Protein AF-A0A3M1UVD8-F1 (afdb_monomer_lite)

Foldseek 3Di:
DVVVVVVVVVVVVPPDPQDPAAEAEAAAAPPCLVVVVVVQVVVCVVQPSHYHYHYDDHPHHVRRLVCCLVVVHVYYDHPDDDDPVSVVSVDDDDDDDDDDDDD

Secondary structure (DSSP, 8-state):
-HHHHHHHHHHHHT----PPPEEEE--B-STTHHHHHHHHHHHHHHSTTTEEEE-PSP-HHHHHHHHHHTTS-S--B-SSPPPHHHHHTT-------------

Sequence (103 aa):
RAGGLLLALCLLAFWRPALAESVLVVPGTGDAIAILRALASDFNALHRGDMRVDVPDSVGSSGGIRAVMRGEAELARTARPLKPQEKGAGLRAEPWATYPVVF

pLDDT: mean 90.43, std 11.03, range [59.81, 98.44]

Structure (mmCIF, N/CA/C/O backbone):
data_AF-A0A3M1UVD8-F1
#
_entry.id   AF-A0A3M1UVD8-F1
#
loop_
_atom_site.group_PDB
_atom_site.id
_atom_site.type_symbol
_atom_site.label_atom_id
_atom_site.label_alt_id
_atom_site.label_comp_id
_atom_site.label_asym_id
_atom_site.label_entity_id
_atom_site.label_seq_id
_atom_site.pdbx_PDB_ins_code
_atom_site.Cartn_x
_atom_site.Cartn_y
_atom_site.Cartn_z
_atom_site.occupancy
_atom_site.B_iso_or_equiv
_atom_site.auth_seq_id
_atom_site.auth_comp_id
_atom_site.auth_asym_id
_atom_site.auth_atom_id
_atom_site.pdbx_PDB_model_num
ATOM 1 N N . ARG A 1 1 ? 24.284 -26.015 -46.590 1.00 59.81 1 ARG A N 1
ATOM 2 C CA . ARG A 1 1 ? 22.973 -26.238 -45.921 1.00 59.81 1 ARG A CA 1
ATOM 3 C C . ARG A 1 1 ? 23.068 -26.252 -44.386 1.00 59.81 1 ARG A C 1
ATOM 5 O O . ARG A 1 1 ? 22.121 -25.811 -43.761 1.00 59.81 1 ARG A O 1
ATOM 12 N N . ALA A 1 2 ? 24.197 -26.643 -43.774 1.00 61.53 2 ALA A N 1
ATOM 13 C CA . ALA A 1 2 ? 24.375 -26.629 -42.311 1.00 61.53 2 ALA A CA 1
ATOM 14 C C . ALA A 1 2 ? 24.448 -25.222 -41.665 1.00 61.53 2 ALA A C 1
ATOM 16 O O . ALA A 1 2 ? 23.973 -25.039 -40.550 1.00 61.53 2 ALA A O 1
ATOM 17 N N . GLY A 1 3 ? 24.976 -24.212 -42.372 1.00 67.62 3 GLY A N 1
ATOM 18 C CA . GLY A 1 3 ? 25.136 -22.855 -41.821 1.00 67.62 3 GLY A CA 1
ATOM 19 C C . GLY A 1 3 ? 23.824 -22.137 -41.478 1.00 67.62 3 GLY A C 1
ATOM 20 O O . GLY A 1 3 ? 23.765 -21.425 -40.485 1.00 67.62 3 GLY A O 1
ATOM 21 N N . GLY A 1 4 ? 22.750 -22.375 -42.241 1.00 74.88 4 GLY A N 1
ATOM 22 C CA . GLY A 1 4 ? 21.436 -21.784 -41.957 1.00 74.88 4 GLY A CA 1
ATOM 23 C C . GLY A 1 4 ? 20.763 -22.374 -40.714 1.00 74.88 4 GLY A C 1
ATOM 24 O O . GLY A 1 4 ? 20.055 -21.666 -40.007 1.00 74.88 4 GLY A O 1
ATOM 25 N N . LEU A 1 5 ? 21.030 -23.650 -40.413 1.00 74.88 5 LEU A N 1
ATOM 26 C CA . LEU A 1 5 ? 20.478 -24.337 -39.244 1.00 74.88 5 LEU A CA 1
ATOM 27 C C . LEU A 1 5 ? 21.141 -23.852 -37.945 1.00 74.88 5 LEU A C 1
ATOM 29 O O . LEU A 1 5 ? 20.457 -23.608 -36.956 1.00 74.88 5 LEU A O 1
ATOM 33 N N . LEU A 1 6 ? 22.462 -23.646 -37.973 1.00 75.38 6 LEU A N 1
ATOM 34 C CA . LEU A 1 6 ? 23.221 -23.054 -36.866 1.00 75.38 6 LEU A CA 1
ATOM 35 C C . LEU A 1 6 ? 22.794 -21.607 -36.588 1.00 75.38 6 LEU A C 1
ATOM 37 O O . LEU A 1 6 ? 22.603 -21.242 -35.432 1.00 75.38 6 LEU A O 1
ATOM 41 N N . LEU A 1 7 ? 22.569 -20.808 -37.636 1.00 75.62 7 LEU A N 1
ATOM 42 C CA . LEU A 1 7 ? 22.087 -19.433 -37.482 1.00 75.62 7 LEU A CA 1
ATOM 43 C C . LEU A 1 7 ? 20.680 -19.384 -36.860 1.00 75.62 7 LEU A C 1
ATOM 45 O O . LEU A 1 7 ? 20.424 -18.575 -35.971 1.00 75.62 7 LEU A O 1
ATOM 49 N N . ALA A 1 8 ? 19.782 -20.278 -37.287 1.00 77.75 8 ALA A N 1
ATOM 50 C CA . ALA A 1 8 ? 18.431 -20.385 -36.737 1.00 77.75 8 ALA A CA 1
ATOM 51 C C . ALA A 1 8 ? 18.427 -20.824 -35.258 1.00 77.75 8 ALA A C 1
ATOM 53 O O . ALA A 1 8 ? 17.662 -20.286 -34.460 1.00 77.75 8 ALA A O 1
ATOM 54 N N . LEU A 1 9 ? 19.318 -21.745 -34.872 1.00 76.19 9 LEU A N 1
ATOM 55 C CA . LEU A 1 9 ? 19.502 -22.169 -33.477 1.00 76.19 9 LEU A CA 1
ATOM 56 C C . LEU A 1 9 ? 20.054 -21.041 -32.588 1.00 76.19 9 LEU A C 1
ATOM 58 O O . LEU A 1 9 ? 19.593 -20.880 -31.459 1.00 76.19 9 LEU A O 1
ATOM 62 N N . CYS A 1 10 ? 20.979 -20.217 -33.093 1.00 77.62 10 CYS A N 1
ATOM 63 C CA . CYS A 1 10 ? 21.486 -19.052 -32.358 1.00 77.62 10 CYS A CA 1
ATOM 64 C C . CYS A 1 10 ? 20.410 -17.980 -32.120 1.00 77.62 10 CYS A C 1
ATOM 66 O O . CYS A 1 10 ? 20.374 -17.384 -31.045 1.00 77.62 10 CYS A O 1
ATOM 68 N N . LEU A 1 11 ? 19.519 -17.752 -33.089 1.00 75.31 11 LEU A N 1
ATOM 69 C CA . LEU A 1 11 ? 18.426 -16.780 -32.959 1.00 75.31 11 LEU A CA 1
ATOM 70 C C . LEU A 1 11 ? 17.366 -17.226 -31.941 1.00 75.31 11 LEU A C 1
ATOM 72 O O . LEU A 1 11 ? 16.858 -16.401 -31.186 1.00 75.31 11 LEU A O 1
ATOM 76 N N . LEU A 1 12 ? 17.081 -18.529 -31.862 1.00 69.88 12 LEU A N 1
ATOM 77 C CA . LEU A 1 12 ? 16.183 -19.095 -30.849 1.00 69.88 12 LEU A CA 1
ATOM 78 C C . LEU A 1 12 ? 16.799 -19.065 -29.441 1.00 69.88 12 LEU A C 1
ATOM 80 O O . LEU A 1 12 ? 16.087 -18.818 -28.473 1.00 69.88 12 LEU A O 1
ATOM 84 N N . ALA A 1 13 ? 18.117 -19.246 -29.319 1.00 67.88 13 ALA A N 1
ATOM 85 C CA . ALA A 1 13 ? 18.820 -19.161 -28.035 1.00 67.88 13 ALA A CA 1
ATOM 86 C C . ALA A 1 13 ? 18.868 -17.731 -27.456 1.00 67.88 13 ALA A C 1
ATOM 88 O O . ALA A 1 13 ? 19.012 -17.560 -26.246 1.00 67.88 13 ALA A O 1
ATOM 89 N N . PHE A 1 14 ? 18.730 -16.708 -28.306 1.00 60.56 14 PHE A N 1
ATOM 90 C CA . PHE A 1 14 ? 18.657 -15.299 -27.903 1.00 60.56 14 PHE A CA 1
ATOM 91 C C . PHE A 1 14 ? 17.229 -14.792 -27.671 1.00 60.56 14 PHE A C 1
ATOM 93 O O . PHE A 1 14 ? 17.048 -13.667 -27.201 1.00 60.56 14 PHE A O 1
ATOM 100 N N . TRP A 1 15 ? 16.212 -15.614 -27.943 1.00 65.12 15 TRP A N 1
ATOM 101 C CA . TRP A 1 15 ? 14.824 -15.275 -27.653 1.00 65.12 15 TRP A CA 1
ATOM 102 C C . TRP A 1 15 ? 14.551 -15.454 -26.157 1.00 65.12 15 TRP A C 1
ATOM 104 O O . TRP A 1 15 ? 13.961 -16.438 -25.715 1.00 65.12 15 TRP A O 1
ATOM 114 N N . ARG A 1 16 ? 14.988 -14.490 -25.345 1.00 63.38 16 ARG A N 1
ATOM 115 C CA . ARG A 1 16 ? 14.486 -14.364 -23.976 1.00 63.38 16 ARG A CA 1
ATOM 116 C C . ARG A 1 16 ? 13.125 -13.675 -24.039 1.00 63.38 16 ARG A C 1
ATOM 118 O O . ARG A 1 16 ? 13.085 -12.519 -24.461 1.00 63.38 16 ARG A O 1
ATOM 125 N N . PRO A 1 17 ? 12.013 -14.337 -23.666 1.00 64.50 17 PRO A N 1
ATOM 126 C CA . PRO A 1 17 ? 10.759 -13.620 -23.513 1.00 64.50 17 PRO A CA 1
ATOM 127 C C . PRO A 1 17 ? 10.984 -12.524 -22.470 1.00 64.50 17 PRO A C 1
ATOM 129 O O . PRO A 1 17 ? 11.482 -12.795 -21.377 1.00 64.50 17 PRO A O 1
ATOM 132 N N . ALA A 1 18 ? 10.667 -11.280 -22.825 1.00 66.12 18 ALA A N 1
ATOM 133 C CA . ALA A 1 18 ? 10.554 -10.218 -21.843 1.00 66.12 18 ALA A CA 1
ATOM 134 C C . ALA A 1 18 ? 9.385 -10.595 -20.927 1.00 66.12 18 ALA A C 1
ATOM 136 O O . ALA A 1 18 ? 8.225 -10.496 -21.326 1.00 66.12 18 ALA A O 1
ATOM 137 N N . LEU A 1 19 ? 9.691 -11.115 -19.738 1.00 69.12 19 LEU A N 1
ATOM 138 C CA . LEU A 1 19 ? 8.698 -11.244 -18.681 1.00 69.12 19 LEU A CA 1
ATOM 139 C C . LEU A 1 19 ? 8.224 -9.827 -18.363 1.00 69.12 19 LEU A C 1
ATOM 141 O O . LEU A 1 19 ? 9.035 -8.952 -18.058 1.00 69.12 19 LEU A O 1
ATOM 145 N N . ALA A 1 20 ? 6.928 -9.579 -18.542 1.00 72.38 20 ALA A N 1
ATOM 146 C CA . ALA A 1 20 ? 6.339 -8.312 -18.150 1.00 72.38 20 ALA A CA 1
ATOM 147 C C . ALA A 1 20 ? 6.526 -8.155 -16.638 1.00 72.38 20 ALA A C 1
ATOM 149 O O . ALA A 1 20 ? 6.163 -9.052 -15.879 1.00 72.38 20 ALA A O 1
ATOM 150 N N . GLU A 1 21 ? 7.115 -7.036 -16.226 1.00 82.94 21 GLU A N 1
ATOM 151 C CA . GLU A 1 21 ? 7.292 -6.706 -14.816 1.00 82.94 21 GLU A CA 1
ATOM 152 C C . GLU A 1 21 ? 5.916 -6.637 -14.148 1.00 82.94 21 GLU A C 1
ATOM 154 O O . GLU A 1 21 ? 5.022 -5.917 -14.607 1.00 82.94 21 GLU A O 1
ATOM 159 N N . SER A 1 22 ? 5.732 -7.411 -13.081 1.00 90.12 22 SER A N 1
ATOM 160 C CA . SER A 1 22 ? 4.491 -7.371 -12.312 1.00 90.12 22 SER A CA 1
ATOM 161 C C . SER A 1 22 ? 4.425 -6.062 -11.524 1.00 90.12 22 SER A C 1
ATOM 163 O O . SER A 1 22 ? 5.417 -5.640 -10.931 1.00 90.12 22 SER A O 1
ATOM 165 N N . VAL A 1 23 ? 3.278 -5.378 -11.539 1.00 95.06 23 VAL A N 1
ATOM 166 C CA . VAL A 1 23 ? 3.110 -4.105 -10.823 1.00 95.06 23 VAL A CA 1
ATOM 167 C C . VAL A 1 23 ? 2.132 -4.279 -9.676 1.00 95.06 23 VAL A C 1
ATOM 169 O O . VAL A 1 23 ? 0.939 -4.475 -9.893 1.00 95.06 23 VAL A O 1
ATOM 172 N N . LEU A 1 24 ? 2.637 -4.137 -8.455 1.00 97.00 24 LEU A N 1
ATOM 173 C CA . LEU A 1 24 ? 1.842 -4.157 -7.241 1.00 97.00 24 LEU A CA 1
ATOM 174 C C . LEU A 1 24 ? 1.460 -2.731 -6.840 1.00 97.00 24 LEU A C 1
ATOM 176 O O . LEU A 1 24 ? 2.275 -1.982 -6.298 1.00 97.00 24 LEU A O 1
ATOM 180 N N . VAL A 1 25 ? 0.208 -2.352 -7.098 1.00 97.81 25 VAL A N 1
ATOM 181 C CA . VAL A 1 25 ? -0.326 -1.033 -6.731 1.00 97.81 25 VAL A CA 1
ATOM 182 C C . VAL A 1 25 ? -0.872 -1.067 -5.305 1.00 97.81 25 VAL A C 1
ATOM 184 O O . VAL A 1 25 ? -1.729 -1.885 -4.976 1.00 97.81 25 VAL A O 1
ATOM 187 N N . VAL A 1 26 ? -0.415 -0.137 -4.465 1.00 98.00 26 VAL A N 1
ATOM 188 C CA . VAL A 1 26 ? -0.756 -0.072 -3.035 1.00 98.00 26 VAL A CA 1
ATOM 189 C C . VAL A 1 26 ? -1.525 1.217 -2.715 1.00 98.00 26 VAL A C 1
ATOM 191 O O . VAL A 1 26 ? -0.934 2.166 -2.193 1.00 98.00 26 VAL A O 1
ATOM 194 N N . PRO A 1 27 ? -2.833 1.324 -3.019 1.00 98.25 27 PRO A N 1
ATOM 195 C CA . PRO A 1 27 ? -3.633 2.502 -2.686 1.00 98.25 27 PRO A CA 1
ATOM 196 C C . PRO A 1 27 ? -3.898 2.611 -1.179 1.00 98.25 27 PRO A C 1
ATOM 198 O O . PRO A 1 27 ? -3.777 1.644 -0.425 1.00 98.25 27 PRO A O 1
ATOM 201 N N . GLY A 1 28 ? -4.324 3.790 -0.723 1.00 98.12 28 GLY A N 1
ATOM 202 C CA . GLY A 1 28 ? -4.814 3.961 0.643 1.00 98.12 28 GLY A CA 1
ATOM 203 C C . GLY A 1 28 ? -4.508 5.322 1.248 1.00 98.12 28 GLY A C 1
ATOM 204 O O . GLY A 1 28 ? -4.598 6.340 0.565 1.00 98.12 28 GLY A O 1
ATOM 205 N N . THR A 1 29 ? -4.198 5.337 2.547 1.00 97.31 29 THR A N 1
ATOM 206 C CA . THR A 1 29 ? -3.974 6.571 3.322 1.00 97.31 29 THR A CA 1
ATOM 207 C C . THR A 1 29 ? -2.742 7.371 2.877 1.00 97.31 29 THR A C 1
ATOM 209 O O . THR A 1 29 ? -1.837 6.848 2.227 1.00 97.31 29 THR A O 1
ATOM 212 N N . GLY A 1 30 ? -2.710 8.656 3.231 1.00 95.81 30 GLY A N 1
ATOM 213 C CA . GLY A 1 30 ? -1.534 9.516 3.085 1.00 95.81 30 GLY A CA 1
ATOM 214 C C . GLY A 1 30 ? -0.551 9.375 4.247 1.00 95.81 30 GLY A C 1
ATOM 215 O O . GLY A 1 30 ? 0.608 9.759 4.115 1.00 95.81 30 GLY A O 1
ATOM 216 N N . ASP A 1 31 ? -0.983 8.798 5.367 1.00 93.50 31 ASP A N 1
ATOM 217 C CA . ASP A 1 31 ? -0.122 8.624 6.535 1.00 93.50 31 ASP A CA 1
ATOM 218 C C . ASP A 1 31 ? 1.053 7.699 6.207 1.00 93.50 31 ASP A C 1
ATOM 220 O O . ASP A 1 31 ? 0.884 6.665 5.558 1.00 93.50 31 ASP A O 1
ATOM 224 N N . ALA A 1 32 ? 2.254 8.107 6.625 1.00 89.62 32 ALA A N 1
ATOM 225 C CA . ALA A 1 32 ? 3.515 7.426 6.326 1.00 89.62 32 ALA A CA 1
ATOM 226 C C . ALA A 1 32 ? 3.758 7.118 4.830 1.00 89.62 32 ALA A C 1
ATOM 228 O O . ALA A 1 32 ? 4.621 6.299 4.505 1.00 89.62 32 ALA A O 1
ATOM 229 N N . ILE A 1 33 ? 3.070 7.799 3.898 1.00 95.12 33 ILE A N 1
ATOM 230 C CA . ILE A 1 33 ? 3.231 7.559 2.453 1.00 95.12 33 ILE A CA 1
ATOM 231 C C . ILE A 1 33 ? 4.675 7.780 1.994 1.00 95.12 33 ILE A C 1
ATOM 233 O O . ILE A 1 33 ? 5.171 7.037 1.155 1.00 95.12 33 ILE A O 1
ATOM 237 N N . ALA A 1 34 ? 5.367 8.765 2.573 1.00 95.12 34 ALA A N 1
ATOM 238 C CA . ALA A 1 34 ? 6.764 9.048 2.262 1.00 95.12 34 ALA A CA 1
ATOM 239 C C . ALA A 1 34 ? 7.687 7.885 2.660 1.00 95.12 34 ALA A C 1
ATOM 241 O O . ALA A 1 34 ? 8.563 7.512 1.886 1.00 95.12 34 ALA A O 1
ATOM 242 N N . ILE A 1 35 ? 7.442 7.267 3.822 1.00 94.56 35 ILE A N 1
ATOM 243 C CA . ILE A 1 35 ? 8.200 6.102 4.301 1.00 94.56 35 ILE A CA 1
ATOM 244 C C . ILE A 1 35 ? 7.973 4.919 3.356 1.00 94.56 35 ILE A C 1
ATOM 246 O O . ILE A 1 35 ? 8.931 4.310 2.887 1.00 94.56 35 ILE A O 1
ATOM 250 N N . LEU A 1 36 ? 6.713 4.627 3.014 1.00 95.94 36 LEU A N 1
ATOM 251 C CA . LEU A 1 36 ? 6.400 3.513 2.119 1.00 95.94 36 LEU A CA 1
ATOM 252 C C . LEU A 1 36 ? 6.929 3.741 0.693 1.00 95.94 36 LEU A C 1
ATOM 254 O O . LEU A 1 36 ? 7.392 2.796 0.062 1.00 95.94 36 LEU A O 1
ATOM 258 N N . ARG A 1 37 ? 6.916 4.983 0.189 1.00 97.69 37 ARG A N 1
ATOM 259 C CA . ARG A 1 37 ? 7.511 5.339 -1.113 1.00 97.69 37 ARG A CA 1
ATOM 260 C C . ARG A 1 37 ? 9.027 5.153 -1.128 1.00 97.69 37 ARG A C 1
ATOM 262 O O . ARG A 1 37 ? 9.550 4.677 -2.130 1.00 97.69 37 ARG A O 1
ATOM 269 N N . ALA A 1 38 ? 9.720 5.488 -0.039 1.00 97.81 38 ALA A N 1
ATOM 270 C CA . ALA A 1 38 ? 11.154 5.234 0.082 1.00 97.81 38 ALA A CA 1
ATOM 271 C C . ALA A 1 38 ? 11.454 3.725 0.042 1.00 97.81 38 ALA A C 1
ATOM 273 O O . ALA A 1 38 ? 12.262 3.286 -0.771 1.00 97.81 38 ALA A O 1
ATOM 274 N N . LEU A 1 39 ? 10.713 2.923 0.818 1.00 96.50 39 LEU A N 1
ATOM 275 C CA . LEU A 1 39 ? 10.830 1.460 0.785 1.00 96.50 39 LEU A CA 1
ATOM 276 C C . LEU A 1 39 ? 10.537 0.883 -0.605 1.00 96.50 39 LEU A C 1
ATOM 278 O O . LEU A 1 39 ? 11.271 0.021 -1.076 1.00 96.50 39 LEU A O 1
ATOM 282 N N . ALA A 1 40 ? 9.492 1.371 -1.281 1.00 97.31 40 ALA A N 1
ATOM 283 C CA . ALA A 1 40 ? 9.158 0.949 -2.639 1.00 97.31 40 ALA A CA 1
ATOM 284 C C . ALA A 1 40 ? 10.268 1.312 -3.637 1.00 97.31 40 ALA A C 1
ATOM 286 O O . ALA A 1 40 ? 10.600 0.502 -4.495 1.00 97.31 40 ALA A O 1
ATOM 287 N N . SER A 1 41 ? 10.874 2.497 -3.517 1.00 98.12 41 SER A N 1
ATOM 288 C CA . SER A 1 41 ? 12.006 2.910 -4.356 1.00 98.12 41 SER A CA 1
ATOM 289 C C . SER A 1 41 ? 13.184 1.943 -4.228 1.00 98.12 41 SER A C 1
ATOM 291 O O . SER A 1 41 ? 13.692 1.458 -5.242 1.00 98.12 41 SER A O 1
ATOM 293 N N . ASP A 1 42 ? 13.580 1.618 -2.997 1.00 98.00 42 ASP A N 1
ATOM 294 C CA . ASP A 1 42 ? 14.693 0.701 -2.739 1.00 98.00 42 ASP A CA 1
ATOM 295 C C . ASP A 1 42 ? 14.352 -0.729 -3.175 1.00 98.00 42 ASP A C 1
ATOM 297 O O . ASP A 1 42 ? 15.153 -1.385 -3.845 1.00 98.00 42 ASP A O 1
ATOM 301 N N . PHE A 1 43 ? 13.133 -1.194 -2.884 1.00 97.12 43 PHE A N 1
ATOM 302 C CA . PHE A 1 43 ? 12.641 -2.495 -3.335 1.00 97.12 43 PHE A CA 1
ATOM 303 C C . PHE A 1 43 ? 12.704 -2.618 -4.862 1.00 97.12 43 PHE A C 1
ATOM 305 O O . PHE A 1 43 ? 13.260 -3.589 -5.378 1.00 97.12 43 PHE A O 1
ATOM 312 N N . ASN A 1 44 ? 12.203 -1.612 -5.583 1.00 96.94 44 ASN A N 1
ATOM 313 C CA . ASN A 1 44 ? 12.185 -1.584 -7.046 1.00 96.94 44 ASN A CA 1
ATOM 314 C C . ASN A 1 44 ? 13.595 -1.524 -7.637 1.00 96.94 44 ASN A C 1
ATOM 316 O O . ASN A 1 44 ? 13.842 -2.073 -8.707 1.00 96.94 44 ASN A O 1
ATOM 320 N N . ALA A 1 45 ? 14.539 -0.857 -6.968 1.00 96.38 45 ALA A N 1
ATOM 321 C CA . ALA A 1 45 ? 15.932 -0.843 -7.399 1.00 96.38 45 ALA A CA 1
ATOM 322 C C . ALA A 1 45 ? 16.587 -2.229 -7.281 1.00 96.38 45 ALA A C 1
ATOM 324 O O . ALA A 1 45 ? 17.394 -2.586 -8.141 1.00 96.38 45 ALA A O 1
ATOM 325 N N . LEU A 1 46 ? 16.218 -3.002 -6.256 1.00 96.38 46 LEU A N 1
ATOM 326 C CA . LEU A 1 46 ? 16.749 -4.341 -5.992 1.00 96.38 46 LEU A CA 1
ATOM 327 C C . LEU A 1 46 ? 16.084 -5.448 -6.832 1.00 96.38 46 LEU A C 1
ATOM 329 O O . LEU A 1 46 ? 16.751 -6.428 -7.150 1.00 96.38 46 LEU A O 1
ATOM 333 N N . HIS A 1 47 ? 14.815 -5.288 -7.224 1.00 93.25 47 HIS A N 1
ATOM 334 C CA . HIS A 1 47 ? 14.012 -6.327 -7.900 1.00 93.25 47 HIS A CA 1
ATOM 335 C C . HIS A 1 47 ? 13.657 -5.984 -9.359 1.00 93.25 47 HIS A C 1
ATOM 337 O O . HIS A 1 47 ? 12.636 -6.426 -9.889 1.00 93.25 47 HIS A O 1
ATOM 343 N N . ARG A 1 48 ? 14.502 -5.184 -10.027 1.00 88.38 48 ARG A N 1
ATOM 344 C CA . ARG A 1 48 ? 14.267 -4.733 -11.410 1.00 88.38 48 ARG A CA 1
ATOM 345 C C . ARG A 1 48 ? 14.035 -5.906 -12.363 1.00 88.38 48 ARG A C 1
ATOM 347 O O . ARG A 1 48 ? 14.885 -6.789 -12.474 1.00 88.38 48 ARG A O 1
ATOM 354 N N . GLY A 1 49 ? 12.946 -5.836 -13.128 1.00 84.94 49 GLY A N 1
ATOM 355 C CA . GLY A 1 49 ? 12.605 -6.836 -14.145 1.00 84.94 49 GLY A CA 1
ATOM 356 C C . GLY A 1 49 ? 11.823 -8.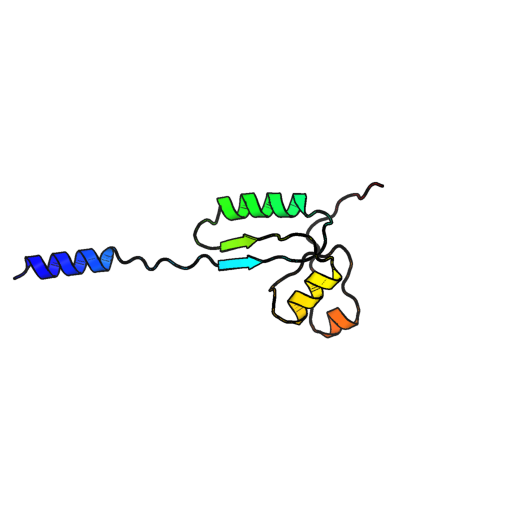045 -13.622 1.00 84.94 49 GLY A C 1
ATOM 357 O O . GLY A 1 49 ? 11.545 -8.943 -14.412 1.00 84.94 49 GLY A O 1
ATOM 358 N N . ASP A 1 50 ? 11.462 -8.055 -12.336 1.00 89.25 50 ASP A N 1
ATOM 359 C CA . ASP A 1 50 ? 10.595 -9.068 -11.719 1.00 89.25 50 ASP A CA 1
ATOM 360 C C . ASP A 1 50 ? 9.291 -8.430 -11.209 1.00 89.25 50 ASP A C 1
ATOM 362 O O . ASP A 1 50 ? 8.203 -8.650 -11.758 1.00 89.25 50 ASP A O 1
ATOM 366 N N . MET A 1 51 ? 9.411 -7.537 -10.221 1.00 92.56 51 MET A N 1
ATOM 367 C CA . MET A 1 51 ? 8.273 -6.834 -9.635 1.00 92.56 51 MET A CA 1
ATOM 368 C C . MET A 1 51 ? 8.595 -5.375 -9.333 1.00 92.56 51 MET A C 1
ATOM 370 O O . MET A 1 51 ? 9.657 -5.037 -8.808 1.00 92.56 51 MET A O 1
ATOM 374 N N . ARG A 1 52 ? 7.594 -4.529 -9.563 1.00 96.00 52 ARG A N 1
ATOM 375 C CA . ARG A 1 52 ? 7.571 -3.124 -9.186 1.00 96.00 52 ARG A CA 1
ATOM 376 C C . ARG A 1 52 ? 6.417 -2.840 -8.235 1.00 96.00 52 ARG A C 1
ATOM 378 O O . ARG A 1 52 ? 5.265 -3.137 -8.522 1.00 96.00 52 ARG A O 1
ATOM 385 N N . VAL A 1 5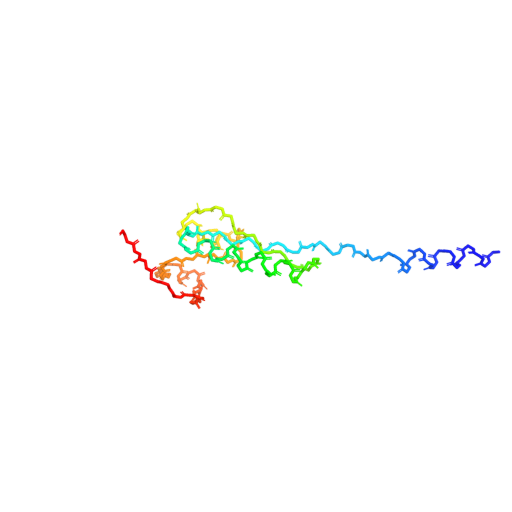3 ? 6.710 -2.165 -7.136 1.00 97.56 53 VAL A N 1
ATOM 386 C CA . VAL A 1 53 ? 5.717 -1.612 -6.215 1.00 97.56 53 VAL A CA 1
ATOM 387 C C . VAL A 1 53 ? 5.406 -0.170 -6.614 1.00 97.56 53 VAL A C 1
ATOM 389 O O . VAL A 1 53 ? 6.320 0.648 -6.763 1.00 97.56 53 VAL A O 1
ATOM 392 N N . ASP A 1 54 ? 4.121 0.150 -6.766 1.00 97.56 54 ASP A N 1
ATOM 393 C CA . ASP A 1 54 ? 3.623 1.507 -6.995 1.00 97.56 54 ASP A CA 1
ATOM 394 C C . ASP A 1 54 ? 2.774 1.998 -5.813 1.00 97.56 54 ASP A C 1
ATOM 396 O O . ASP A 1 54 ? 1.877 1.311 -5.320 1.00 97.56 54 ASP A O 1
ATOM 400 N N . VAL A 1 55 ? 3.059 3.214 -5.348 1.00 98.31 55 VAL A N 1
ATOM 401 C CA . VAL A 1 55 ? 2.441 3.822 -4.161 1.00 98.31 55 VAL A CA 1
ATOM 402 C C . VAL A 1 55 ? 1.776 5.136 -4.594 1.00 98.31 55 VAL A C 1
ATOM 404 O O . VAL A 1 55 ? 2.368 6.218 -4.443 1.00 98.31 55 VAL A O 1
ATOM 407 N N . PRO A 1 56 ? 0.542 5.067 -5.138 1.00 98.00 56 PRO A N 1
ATOM 408 C CA . PRO A 1 56 ? -0.142 6.223 -5.710 1.00 98.00 56 PRO A CA 1
ATOM 409 C C . PRO A 1 56 ? -0.541 7.225 -4.628 1.00 98.00 56 PRO A C 1
ATOM 411 O O . PRO A 1 56 ? -0.443 6.946 -3.425 1.00 98.00 56 PRO A O 1
ATOM 414 N N . ASP A 1 57 ? -1.002 8.398 -5.054 1.00 98.12 57 ASP A N 1
ATOM 415 C CA . ASP A 1 57 ? -1.521 9.421 -4.150 1.00 98.12 57 ASP A CA 1
ATOM 416 C C . ASP A 1 57 ? -2.666 8.904 -3.273 1.00 98.12 57 ASP A C 1
ATOM 418 O O . ASP A 1 57 ? -3.300 7.878 -3.532 1.00 98.12 57 ASP A O 1
ATOM 422 N N . SER A 1 58 ? -2.869 9.590 -2.149 1.00 98.06 58 SER A N 1
ATOM 423 C CA . SER A 1 58 ? -3.817 9.149 -1.134 1.00 98.06 58 SER A CA 1
ATOM 424 C C . SER A 1 58 ? -5.251 9.158 -1.658 1.00 98.06 58 SER A C 1
ATOM 426 O O . SER A 1 58 ? -5.746 10.169 -2.149 1.00 98.06 58 SER A O 1
ATOM 428 N N . VAL A 1 59 ? -5.946 8.048 -1.427 1.00 98.12 59 VAL A N 1
ATOM 429 C CA . VAL A 1 59 ? -7.410 7.928 -1.531 1.00 98.12 59 VAL A CA 1
ATOM 430 C C . VAL A 1 59 ? -8.047 7.683 -0.153 1.00 98.12 59 VAL A C 1
ATOM 432 O O . VAL A 1 59 ? -9.231 7.356 -0.038 1.00 98.12 59 VAL A O 1
ATOM 435 N N . GLY A 1 60 ? -7.251 7.808 0.917 1.00 98.12 60 GLY A N 1
ATOM 436 C CA . GLY A 1 60 ? -7.629 7.487 2.291 1.00 98.12 60 GLY A CA 1
ATOM 437 C C . GLY A 1 60 ? -7.724 5.980 2.570 1.00 98.12 60 GLY A C 1
ATOM 438 O O . GLY A 1 60 ? -7.852 5.153 1.666 1.00 98.12 60 GLY A O 1
ATOM 439 N N . SER A 1 61 ? -7.716 5.604 3.857 1.00 98.06 61 SER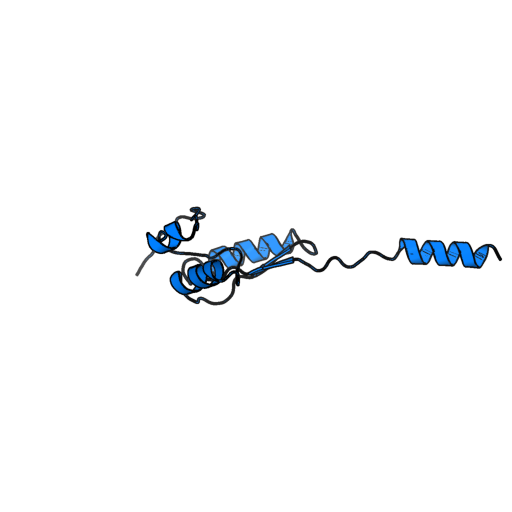 A N 1
ATOM 440 C CA . SER A 1 61 ? -7.805 4.190 4.277 1.00 98.06 61 SER A CA 1
ATOM 441 C C . SER A 1 61 ? -9.058 3.497 3.724 1.00 98.06 61 SER A C 1
ATOM 443 O O . SER A 1 61 ? -8.981 2.398 3.189 1.00 98.06 61 SER A O 1
ATOM 445 N N . SER A 1 62 ? -10.223 4.151 3.807 1.00 97.88 62 SER A N 1
ATOM 446 C CA . SER A 1 62 ? -11.483 3.580 3.311 1.00 97.88 62 SER A CA 1
ATOM 447 C C . SER A 1 62 ? -11.507 3.431 1.786 1.00 97.88 62 SER A C 1
ATOM 449 O O . SER A 1 62 ? -12.145 2.510 1.287 1.00 97.88 62 SER A O 1
ATOM 451 N N . GLY A 1 63 ? -10.835 4.316 1.041 1.00 98.06 63 GLY A N 1
ATOM 452 C CA . GLY A 1 63 ? -10.717 4.202 -0.414 1.00 98.06 63 GLY A CA 1
ATOM 453 C C . GLY A 1 63 ? -9.882 2.988 -0.813 1.00 98.06 63 GLY A C 1
ATOM 454 O O . GLY A 1 63 ? -10.351 2.167 -1.598 1.00 98.06 63 GLY A O 1
ATOM 455 N N . GLY A 1 64 ? -8.706 2.827 -0.195 1.00 98.31 64 GLY A N 1
ATOM 456 C CA . GLY A 1 64 ? -7.829 1.676 -0.433 1.00 98.31 64 GLY A CA 1
ATOM 457 C C . GLY A 1 64 ? -8.487 0.345 -0.064 1.00 98.31 64 GLY A C 1
ATOM 458 O O . GLY A 1 64 ? -8.504 -0.574 -0.874 1.00 98.31 64 GLY A O 1
ATOM 459 N N . ILE A 1 65 ? -9.123 0.258 1.110 1.00 98.44 65 ILE A N 1
ATOM 460 C CA . ILE A 1 65 ? -9.836 -0.960 1.535 1.00 98.44 65 ILE A CA 1
ATOM 461 C C . ILE A 1 65 ? -10.931 -1.346 0.532 1.00 98.44 65 ILE A C 1
ATOM 463 O O . ILE A 1 65 ? -11.078 -2.518 0.194 1.00 98.44 65 ILE A O 1
ATOM 467 N N . ARG A 1 66 ? -11.690 -0.370 0.019 1.00 98.19 66 ARG A N 1
ATOM 468 C CA . ARG A 1 66 ? -12.714 -0.651 -0.992 1.00 98.19 66 ARG A CA 1
ATOM 469 C C . ARG A 1 66 ? -12.115 -1.126 -2.315 1.00 98.19 66 ARG A C 1
ATOM 471 O O . ARG A 1 66 ? -12.735 -1.970 -2.945 1.00 98.19 66 ARG A O 1
ATOM 478 N N . ALA A 1 67 ? -10.956 -0.608 -2.725 1.00 98.38 67 ALA A N 1
ATOM 479 C CA . ALA A 1 67 ? -10.265 -1.098 -3.919 1.00 98.38 67 ALA A CA 1
ATOM 480 C C . ALA A 1 67 ? -9.907 -2.587 -3.768 1.00 98.38 67 ALA A C 1
ATOM 482 O O . ALA A 1 67 ? -10.192 -3.373 -4.667 1.00 98.38 67 ALA A O 1
ATOM 483 N N . VAL A 1 68 ? -9.419 -2.996 -2.590 1.00 98.12 68 VAL A N 1
ATOM 484 C CA . VAL A 1 68 ? -9.159 -4.415 -2.283 1.00 98.12 68 VAL A CA 1
ATOM 485 C C . VAL A 1 68 ? -10.442 -5.241 -2.302 1.00 98.12 68 VAL A C 1
ATOM 487 O O . VAL A 1 68 ? -10.511 -6.267 -2.970 1.00 98.12 68 VAL A O 1
ATOM 490 N N . MET A 1 69 ? -11.503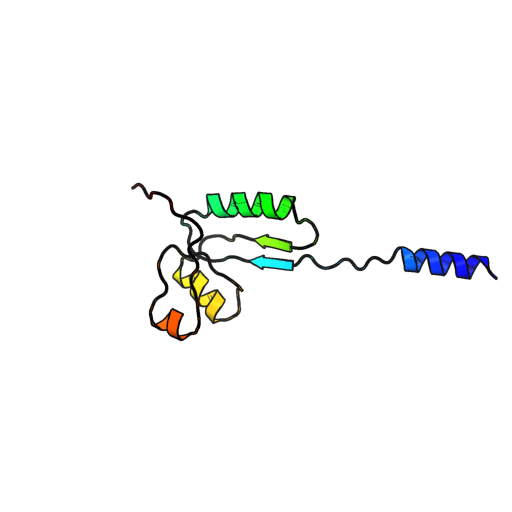 -4.773 -1.641 1.00 97.38 69 MET A N 1
ATOM 491 C CA . MET A 1 69 ? -12.798 -5.470 -1.637 1.00 97.38 69 MET A CA 1
ATOM 492 C C . MET A 1 69 ? -13.416 -5.628 -3.035 1.00 97.38 69 MET A C 1
ATOM 494 O O . MET A 1 69 ? -14.182 -6.563 -3.252 1.00 97.38 69 MET A O 1
ATOM 498 N N . ARG A 1 70 ? -13.119 -4.715 -3.969 1.00 97.44 70 ARG A N 1
ATOM 499 C CA . ARG A 1 70 ? -13.575 -4.784 -5.366 1.00 97.44 70 ARG A CA 1
ATOM 500 C C . ARG A 1 70 ? -12.639 -5.585 -6.277 1.00 97.44 70 ARG A C 1
ATOM 502 O O . ARG A 1 70 ? -12.957 -5.743 -7.449 1.00 97.44 70 ARG A O 1
ATOM 509 N N . GLY A 1 71 ? -11.513 -6.082 -5.761 1.00 96.88 71 GLY A N 1
ATOM 510 C CA . GLY A 1 71 ? -10.499 -6.780 -6.555 1.00 96.88 71 GLY A CA 1
ATOM 511 C C . GLY A 1 71 ? -9.693 -5.865 -7.481 1.00 96.88 71 GLY A C 1
ATOM 512 O O . GLY A 1 71 ? -9.045 -6.347 -8.400 1.00 96.88 71 GLY A O 1
ATOM 513 N N . GLU A 1 72 ? -9.734 -4.550 -7.259 1.00 97.50 72 GLU A N 1
ATOM 514 C CA . GLU A 1 72 ? -8.983 -3.558 -8.043 1.00 97.50 72 GLU A CA 1
ATOM 515 C C . GLU A 1 72 ? -7.533 -3.406 -7.561 1.00 97.50 72 GLU A C 1
ATOM 517 O O . GLU A 1 72 ? -6.695 -2.872 -8.282 1.00 97.50 72 GLU A O 1
ATOM 522 N N . ALA A 1 73 ? -7.244 -3.833 -6.331 1.00 97.81 73 ALA A N 1
ATOM 523 C CA . ALA A 1 73 ? -5.909 -3.846 -5.750 1.00 97.81 73 ALA A CA 1
ATOM 524 C C . ALA A 1 73 ? -5.731 -5.091 -4.876 1.00 97.81 73 ALA A C 1
ATOM 526 O O . ALA A 1 73 ? -6.672 -5.533 -4.220 1.00 97.81 73 ALA A O 1
ATOM 527 N N . GLU A 1 74 ? -4.518 -5.631 -4.827 1.00 97.06 74 GLU A N 1
ATOM 528 C CA . GLU A 1 74 ? -4.213 -6.812 -4.007 1.00 97.06 74 GLU A CA 1
ATOM 529 C C . GLU A 1 74 ? -4.069 -6.464 -2.522 1.00 97.06 74 GLU A C 1
ATOM 531 O O . GLU A 1 74 ? -4.432 -7.252 -1.649 1.00 97.06 74 GLU A O 1
ATOM 536 N N . LEU A 1 75 ? -3.568 -5.263 -2.220 1.00 96.56 75 LEU A N 1
ATOM 537 C CA . LEU A 1 75 ? -3.381 -4.784 -0.855 1.00 96.56 75 LEU A CA 1
ATOM 538 C C . LEU A 1 75 ? -3.630 -3.280 -0.750 1.00 96.56 75 LEU A C 1
ATOM 540 O O . LEU A 1 75 ? -3.524 -2.541 -1.725 1.00 96.56 75 LEU A O 1
ATOM 544 N N . ALA A 1 76 ? -3.940 -2.813 0.457 1.00 97.69 76 ALA A N 1
ATOM 545 C CA . ALA A 1 76 ? -4.118 -1.396 0.742 1.00 97.69 76 ALA A CA 1
ATOM 546 C C . ALA A 1 76 ? -3.341 -0.980 1.986 1.00 97.69 76 ALA A C 1
ATOM 548 O O . ALA A 1 76 ? -3.282 -1.713 2.973 1.00 97.69 76 ALA A O 1
ATOM 549 N N . ARG A 1 77 ? -2.809 0.245 1.966 1.00 96.88 77 ARG A N 1
ATOM 550 C CA . ARG A 1 77 ? -2.166 0.862 3.133 1.00 96.88 77 ARG A CA 1
ATOM 551 C C . ARG A 1 77 ? -3.193 1.625 3.972 1.00 96.88 77 ARG A C 1
ATOM 553 O O . ARG A 1 77 ? -3.914 2.498 3.477 1.00 96.88 77 ARG A O 1
ATOM 560 N N . THR A 1 78 ? -3.266 1.314 5.259 1.00 96.88 78 THR A N 1
ATOM 561 C CA . THR A 1 78 ? -4.302 1.839 6.159 1.00 96.88 78 THR A CA 1
ATOM 562 C C . THR A 1 78 ? -3.695 2.382 7.444 1.00 96.88 78 THR A C 1
ATOM 564 O O . THR A 1 78 ? -2.766 1.783 7.971 1.00 96.88 78 THR A O 1
ATOM 567 N N . ALA A 1 79 ? -4.274 3.450 7.992 1.00 95.31 79 ALA A N 1
ATOM 568 C CA . ALA A 1 79 ? -3.883 4.032 9.286 1.00 95.31 79 ALA A CA 1
ATOM 569 C C . ALA A 1 79 ? -4.897 3.754 10.406 1.00 95.31 79 ALA A C 1
ATOM 571 O O . ALA A 1 79 ? -4.881 4.385 11.458 1.00 95.31 79 ALA A O 1
ATOM 572 N N . ARG A 1 80 ? -5.823 2.818 10.175 1.00 94.69 80 ARG A N 1
ATOM 573 C CA . ARG A 1 80 ? -6.788 2.371 11.180 1.00 94.69 80 ARG A CA 1
ATOM 574 C C . ARG A 1 80 ? -7.009 0.864 11.090 1.00 94.69 80 ARG A C 1
ATOM 576 O O . ARG A 1 80 ? -6.853 0.303 10.004 1.00 94.69 80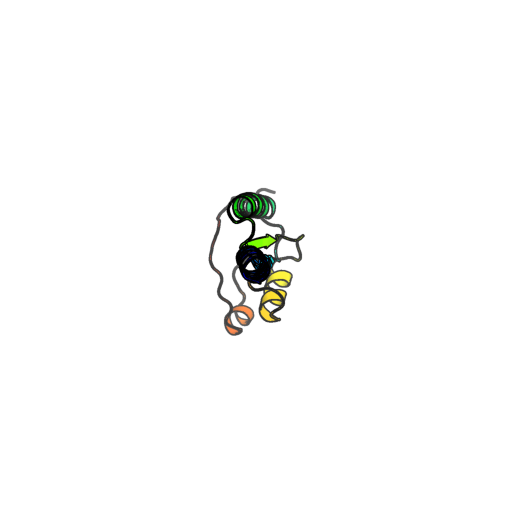 ARG A O 1
ATOM 583 N N . PRO A 1 81 ? -7.475 0.224 12.172 1.00 95.19 81 PRO A N 1
ATOM 584 C CA . PRO A 1 81 ? -7.960 -1.147 12.111 1.00 95.19 81 PRO A CA 1
ATOM 585 C C . PRO A 1 81 ? -9.120 -1.315 11.118 1.00 95.19 81 PRO A C 1
ATOM 587 O O . PRO A 1 81 ? -9.886 -0.377 10.857 1.00 95.19 81 PRO A O 1
ATOM 590 N N . LEU A 1 82 ? -9.289 -2.540 10.614 1.00 97.81 82 LEU A N 1
ATOM 591 C CA . LEU A 1 82 ? -10.457 -2.924 9.820 1.00 97.81 82 LEU A CA 1
ATOM 592 C C . LEU A 1 82 ? -11.742 -2.848 10.653 1.00 97.81 82 LEU A C 1
ATOM 594 O O . LEU A 1 82 ? -11.782 -3.279 11.811 1.00 97.81 82 LEU A O 1
ATOM 598 N N . LYS A 1 83 ? -12.811 -2.352 10.032 1.00 97.69 83 LYS A N 1
ATOM 599 C CA . LYS A 1 83 ? -14.172 -2.370 10.576 1.00 97.69 83 LYS A CA 1
ATOM 600 C C . LYS A 1 83 ? -14.734 -3.795 10.565 1.00 97.69 83 LYS A C 1
ATOM 602 O O . LYS A 1 83 ? -14.301 -4.610 9.748 1.00 97.69 83 LYS A O 1
ATOM 607 N N . PRO A 1 84 ? -15.745 -4.099 11.399 1.00 97.88 84 PRO A N 1
ATOM 608 C CA . PRO A 1 84 ? -16.380 -5.416 11.415 1.00 97.88 84 PRO A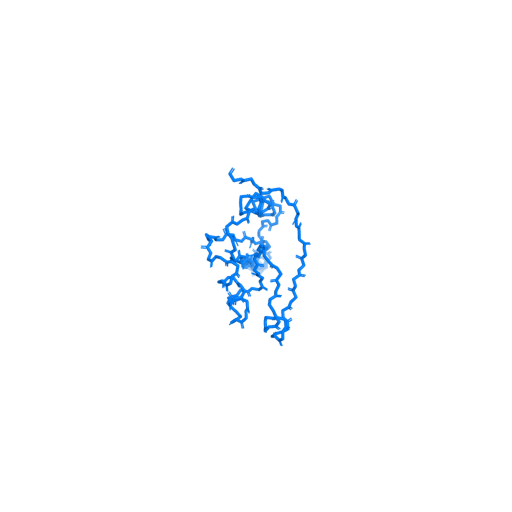 CA 1
ATOM 609 C C . PRO A 1 84 ? -16.848 -5.896 10.035 1.00 97.88 84 PRO A C 1
ATOM 611 O O . PRO A 1 84 ? -16.644 -7.055 9.700 1.00 97.88 84 PRO A O 1
ATOM 614 N N . GLN A 1 85 ? -17.404 -5.008 9.207 1.00 96.44 85 GLN A N 1
ATOM 615 C CA . GLN A 1 85 ? -17.874 -5.352 7.860 1.00 96.44 85 GLN A CA 1
ATOM 616 C C . GLN A 1 85 ? -16.719 -5.690 6.907 1.00 96.44 85 GLN A C 1
ATOM 618 O O . GLN A 1 85 ? -16.834 -6.604 6.102 1.00 96.44 85 GLN A O 1
ATOM 623 N N . GLU A 1 86 ? -15.592 -4.982 7.021 1.00 98.00 86 GLU A N 1
ATOM 624 C CA . GLU A 1 86 ? -14.392 -5.224 6.207 1.00 98.00 86 GLU A CA 1
ATOM 625 C C . GLU A 1 86 ? -13.761 -6.573 6.591 1.00 98.00 86 GLU A C 1
ATOM 627 O O . GLU A 1 86 ? -13.420 -7.367 5.720 1.00 98.00 86 GLU A O 1
ATOM 632 N N . LYS A 1 87 ? -13.709 -6.890 7.893 1.00 97.62 87 LYS A N 1
ATOM 633 C CA . LYS A 1 87 ? -13.308 -8.222 8.381 1.00 97.62 87 LYS A CA 1
ATOM 634 C C . LYS A 1 87 ? -14.275 -9.316 7.922 1.00 97.62 87 LYS A C 1
ATOM 636 O O . LYS A 1 87 ? -13.840 -10.391 7.526 1.00 97.62 87 LYS A O 1
ATOM 641 N N . GLY A 1 88 ? -15.581 -9.040 7.958 1.00 97.50 88 GLY A N 1
ATOM 642 C CA . GLY A 1 88 ? -16.626 -9.953 7.489 1.00 97.50 88 GLY A CA 1
ATOM 643 C C . GLY A 1 88 ? -16.530 -10.266 5.993 1.00 97.50 88 GLY A C 1
ATOM 644 O O . GLY A 1 88 ? -16.925 -11.348 5.577 1.00 97.50 88 GLY A O 1
ATOM 645 N N . ALA A 1 89 ? -15.934 -9.368 5.205 1.00 95.62 89 ALA A N 1
ATOM 646 C CA . ALA A 1 89 ? -15.591 -9.598 3.802 1.00 95.62 89 ALA A CA 1
ATOM 647 C C . ALA A 1 89 ? -14.289 -10.407 3.607 1.00 95.62 89 ALA A C 1
ATOM 649 O O . ALA A 1 89 ? -13.810 -10.542 2.486 1.00 95.62 89 ALA A O 1
ATOM 650 N N . GLY A 1 90 ? -13.704 -10.941 4.684 1.00 96.75 90 GLY A N 1
ATOM 651 C CA . GLY A 1 90 ? -12.510 -11.786 4.642 1.00 96.75 90 GLY A CA 1
ATOM 652 C C . GLY A 1 90 ? -11.184 -11.027 4.676 1.00 96.75 90 GLY A C 1
ATOM 653 O O . GLY A 1 90 ? -10.131 -11.663 4.621 1.00 96.75 90 GLY A O 1
ATOM 654 N N . LEU A 1 91 ? -11.201 -9.694 4.798 1.00 98.00 91 LEU A N 1
ATOM 655 C CA . LEU A 1 91 ? -9.968 -8.913 4.850 1.00 98.00 91 LEU A CA 1
ATOM 656 C C . LEU A 1 91 ? -9.235 -9.135 6.174 1.00 98.00 91 LEU A C 1
ATOM 658 O O . LEU A 1 91 ? -9.832 -9.206 7.254 1.00 98.00 91 LEU A O 1
ATOM 662 N N . ARG A 1 92 ? -7.908 -9.163 6.076 1.00 97.38 92 ARG A N 1
ATOM 663 C CA . ARG A 1 92 ? -6.978 -9.187 7.206 1.00 97.38 92 ARG A CA 1
ATOM 664 C C . ARG A 1 92 ? -6.096 -7.950 7.135 1.00 97.38 92 ARG A C 1
ATOM 666 O O . ARG A 1 92 ? -5.826 -7.442 6.051 1.00 97.38 92 ARG A O 1
ATOM 673 N N . ALA A 1 93 ? -5.699 -7.446 8.295 1.00 96.38 93 ALA A N 1
ATOM 674 C CA . ALA A 1 93 ? -4.771 -6.332 8.391 1.00 96.38 93 ALA A CA 1
ATOM 675 C C . ALA A 1 93 ? -3.529 -6.799 9.132 1.00 96.38 93 ALA A C 1
ATOM 677 O O . ALA A 1 93 ? -3.647 -7.327 10.236 1.00 96.38 93 ALA A O 1
ATOM 678 N N . GLU A 1 94 ? -2.373 -6.551 8.527 1.00 96.12 94 GLU A N 1
ATOM 679 C CA . GLU A 1 94 ? -1.069 -6.848 9.103 1.00 96.12 94 GLU A CA 1
ATOM 680 C C . GLU A 1 94 ? -0.371 -5.533 9.479 1.00 96.12 94 GLU A C 1
ATOM 682 O O . GLU A 1 94 ? -0.187 -4.667 8.613 1.00 96.12 94 GLU A O 1
ATOM 687 N N . PRO A 1 95 ? -0.016 -5.323 10.761 1.00 94.19 95 PRO A N 1
ATOM 688 C CA . PRO A 1 95 ? 0.780 -4.172 11.166 1.00 94.19 95 PRO A CA 1
ATOM 689 C C . PRO A 1 95 ? 2.167 -4.220 10.516 1.00 94.19 95 PRO A C 1
ATOM 691 O O . PRO A 1 95 ? 2.882 -5.206 10.662 1.00 94.19 95 PRO A O 1
ATOM 694 N N . TRP A 1 96 ? 2.566 -3.144 9.833 1.00 92.25 96 TRP A N 1
ATOM 695 C CA . TRP A 1 96 ? 3.869 -3.069 9.153 1.00 92.25 96 TRP A CA 1
ATOM 696 C C . TRP A 1 96 ? 4.802 -1.992 9.721 1.00 92.25 96 TRP A C 1
ATOM 698 O O . TRP A 1 96 ? 6.015 -2.094 9.573 1.00 92.25 96 TRP A O 1
ATOM 708 N N . ALA A 1 97 ? 4.260 -0.968 10.385 1.00 91.56 97 ALA A N 1
ATOM 709 C CA . ALA A 1 97 ? 5.041 0.085 11.022 1.00 91.56 97 ALA A CA 1
ATOM 710 C C . ALA A 1 97 ? 4.252 0.764 12.148 1.00 91.56 97 ALA A C 1
ATOM 712 O O . ALA A 1 97 ? 3.026 0.871 12.089 1.00 91.56 97 ALA A O 1
ATOM 713 N N . THR A 1 98 ? 4.989 1.287 13.127 1.00 91.62 98 THR A N 1
ATOM 714 C CA . THR A 1 98 ? 4.485 2.190 14.166 1.00 91.62 98 THR A CA 1
ATOM 715 C C . THR A 1 98 ? 5.327 3.455 14.133 1.00 91.62 98 THR A C 1
ATOM 717 O O . THR A 1 98 ? 6.554 3.380 14.135 1.00 91.62 98 THR A O 1
ATOM 720 N N . TYR A 1 99 ? 4.681 4.615 14.105 1.00 88.94 99 TYR A N 1
ATOM 721 C CA . TYR A 1 99 ? 5.347 5.914 14.068 1.00 88.94 99 TYR A CA 1
ATOM 722 C C . TYR A 1 99 ? 4.558 6.939 14.895 1.00 88.94 99 TYR A C 1
ATOM 724 O O . TYR A 1 99 ? 3.335 6.815 15.014 1.00 88.94 99 TYR A O 1
ATOM 732 N N . PRO A 1 100 ? 5.229 7.942 15.486 1.00 89.19 100 PRO A N 1
ATOM 733 C CA . PRO A 1 100 ? 4.548 9.024 16.183 1.00 89.19 100 PRO A CA 1
ATOM 734 C C . PRO A 1 100 ? 3.842 9.954 15.187 1.00 89.19 100 PRO A C 1
ATOM 736 O O . PRO A 1 100 ? 4.354 10.223 14.101 1.00 89.19 100 PRO A O 1
ATOM 739 N N . VAL A 1 101 ? 2.680 10.476 15.581 1.00 84.44 101 VAL A N 1
ATOM 740 C CA . VAL A 1 101 ? 1.957 11.532 14.857 1.00 84.44 101 VAL A CA 1
ATOM 741 C C . VAL A 1 101 ? 1.997 12.794 15.713 1.00 84.44 101 VAL A C 1
ATOM 743 O O . VAL A 1 101 ? 1.676 12.741 16.899 1.00 84.44 101 VAL A O 1
ATOM 746 N N . VAL A 1 102 ? 2.416 13.907 15.114 1.00 86.38 102 VAL A N 1
ATOM 747 C CA . VAL A 1 102 ? 2.483 15.233 15.747 1.00 86.38 102 VAL A CA 1
ATOM 748 C C . VAL A 1 102 ? 1.561 16.197 14.999 1.00 86.38 102 VAL A C 1
ATOM 750 O O . VAL A 1 102 ? 1.366 16.032 13.794 1.00 86.38 102 VAL A O 1
ATOM 753 N N . PHE A 1 103 ? 0.977 17.155 15.720 1.00 79.88 103 PHE A N 1
ATOM 754 C CA . PHE A 1 103 ? 0.015 18.140 15.211 1.00 79.88 103 PHE A CA 1
ATOM 755 C C . PHE A 1 103 ? 0.607 19.546 15.239 1.00 79.88 103 PHE A C 1
ATOM 757 O O . PHE A 1 103 ? 1.380 19.824 16.186 1.00 79.88 103 PHE A O 1
#

Radius of gyration: 21.1 Å; chains: 1; bounding box: 43×45×62 Å